Protein AF-A0A356EVF5-F1 (afdb_monomer)

Sequence (144 aa):
VEFDTFGMFALPINPVGGGEENVHYFDNVAFTIAAPPQMVPGDANGDGAVDSEDVRILAANWQRTGVGWLGGDFNNDRRVDARDASILAANWGRVSGGEESYQAIPEPTALIGMLGVMLALSAATRGLRLRAGNPRGILDRCNG

Structure (mmCIF, N/CA/C/O backbone):
data_AF-A0A356EVF5-F1
#
_entry.id   AF-A0A356EVF5-F1
#
loop_
_atom_site.group_PDB
_atom_site.id
_atom_site.type_symbol
_atom_site.label_atom_id
_atom_site.label_alt_id
_atom_site.label_comp_id
_atom_site.label_asym_id
_atom_site.label_entity_id
_atom_site.label_seq_id
_atom_site.pdbx_PDB_ins_code
_atom_site.Cartn_x
_atom_site.Cartn_y
_atom_site.Cartn_z
_atom_site.occupancy
_atom_site.B_iso_or_equiv
_atom_site.auth_seq_id
_atom_site.auth_comp_id
_atom_site.auth_asym_id
_atom_site.auth_atom_id
_atom_site.pdbx_PDB_model_num
ATOM 1 N N . VAL A 1 1 ? -6.158 23.251 -14.588 1.00 39.66 1 VAL A N 1
ATOM 2 C CA . VAL A 1 1 ? -6.758 24.051 -13.500 1.00 39.66 1 VAL A CA 1
ATOM 3 C C . VAL A 1 1 ? -6.316 25.483 -13.701 1.00 39.66 1 VAL A C 1
ATOM 5 O O . VAL A 1 1 ? -5.126 25.720 -13.855 1.00 39.66 1 VAL A O 1
ATOM 8 N N . GLU A 1 2 ? -7.296 26.356 -13.883 1.00 39.00 2 GLU A N 1
ATOM 9 C CA . GLU A 1 2 ? -7.187 27.768 -14.255 1.00 39.00 2 GLU A CA 1
ATOM 10 C C . GLU A 1 2 ? -6.850 28.594 -13.006 1.00 39.00 2 GLU A C 1
ATOM 12 O O . GLU A 1 2 ? -7.400 28.345 -11.933 1.00 39.00 2 GLU A O 1
ATOM 17 N N . PHE A 1 3 ? -5.864 29.485 -13.114 1.00 49.25 3 PHE A N 1
ATOM 18 C CA . PHE A 1 3 ? -5.315 30.232 -11.981 1.00 49.25 3 PHE A CA 1
ATOM 19 C C . PHE A 1 3 ? -6.068 31.550 -11.806 1.00 49.25 3 PHE A C 1
ATOM 21 O O . PHE A 1 3 ? -5.551 32.611 -12.147 1.00 49.25 3 PHE A O 1
ATOM 28 N N . ASP A 1 4 ? -7.279 31.486 -11.264 1.00 42.97 4 ASP A N 1
ATOM 29 C CA . ASP A 1 4 ? -8.012 32.688 -10.887 1.00 42.97 4 ASP A CA 1
ATOM 30 C C . ASP A 1 4 ? -7.816 32.985 -9.401 1.00 42.97 4 ASP A C 1
ATOM 32 O O . ASP A 1 4 ? -8.097 32.154 -8.539 1.00 42.97 4 ASP A O 1
ATOM 36 N N . THR A 1 5 ? -7.443 34.233 -9.113 1.00 45.12 5 THR A N 1
ATOM 37 C CA . THR A 1 5 ? -7.417 34.873 -7.784 1.00 45.12 5 THR A CA 1
ATOM 38 C C . THR A 1 5 ? -6.074 34.792 -7.049 1.00 45.12 5 THR A C 1
ATOM 40 O O . THR A 1 5 ? -5.878 33.998 -6.131 1.00 45.12 5 THR A O 1
ATOM 43 N N . PHE A 1 6 ? -5.170 35.727 -7.368 1.00 50.50 6 PHE A N 1
ATOM 44 C CA . PHE A 1 6 ? -4.156 36.205 -6.420 1.00 50.50 6 PHE A CA 1
ATOM 45 C C . PHE A 1 6 ? -4.870 36.892 -5.243 1.00 50.50 6 PHE A C 1
ATOM 47 O O . PHE A 1 6 ? -5.049 38.108 -5.213 1.00 50.50 6 PHE A O 1
ATOM 54 N N . GLY A 1 7 ? -5.369 36.091 -4.303 1.00 46.47 7 GLY A N 1
ATOM 55 C CA . GLY A 1 7 ? -5.990 36.570 -3.078 1.00 46.47 7 GLY A CA 1
ATOM 56 C C . GLY A 1 7 ? -4.921 37.057 -2.107 1.00 46.47 7 GLY A C 1
ATOM 57 O O . GLY A 1 7 ? -4.184 36.258 -1.538 1.00 46.47 7 GLY A O 1
ATOM 58 N N . MET A 1 8 ? -4.853 38.370 -1.903 1.00 53.97 8 MET A N 1
ATOM 59 C CA . MET A 1 8 ? -4.128 38.985 -0.794 1.00 53.97 8 MET A CA 1
ATOM 60 C C . MET A 1 8 ? -4.776 38.547 0.527 1.00 53.97 8 MET A C 1
ATOM 62 O O . MET A 1 8 ? -5.865 39.000 0.873 1.00 53.97 8 MET A O 1
ATOM 66 N N . PHE A 1 9 ? -4.142 37.619 1.243 1.00 53.75 9 PHE A N 1
ATOM 67 C CA . PHE A 1 9 ? -4.655 37.093 2.506 1.00 53.75 9 PHE A CA 1
ATOM 68 C C . PHE A 1 9 ? -4.193 37.987 3.665 1.00 53.75 9 PHE A C 1
ATOM 70 O O . PHE A 1 9 ? -3.052 37.900 4.111 1.00 53.75 9 PHE A O 1
ATOM 77 N N . ALA A 1 10 ? -5.070 38.874 4.141 1.00 48.94 10 ALA A N 1
ATOM 78 C CA . ALA A 1 10 ? -4.831 39.681 5.336 1.00 48.94 10 ALA A CA 1
ATOM 79 C C . ALA A 1 10 ? -5.432 38.977 6.563 1.00 48.94 10 ALA A C 1
ATOM 81 O O . ALA A 1 10 ? -6.649 38.820 6.656 1.00 48.94 10 ALA A O 1
ATOM 82 N N . LEU A 1 11 ? -4.592 38.553 7.512 1.00 53.16 11 LEU A N 1
ATOM 83 C CA . LEU A 1 11 ? -5.058 38.089 8.821 1.00 53.16 11 LEU A CA 1
ATOM 84 C C . LEU A 1 11 ? -5.118 39.271 9.798 1.00 53.16 11 LEU A C 1
ATOM 86 O O . LEU A 1 11 ? -4.108 39.962 9.953 1.00 53.16 11 LEU A O 1
ATOM 90 N N . PRO A 1 12 ? -6.241 39.495 10.505 1.00 49.53 12 PRO A N 1
ATOM 91 C CA . PRO A 1 12 ? -6.262 40.444 11.607 1.00 49.53 12 PRO A CA 1
ATOM 92 C C . PRO A 1 12 ? -5.423 39.887 12.765 1.00 49.53 12 PRO A C 1
ATOM 94 O O . PRO A 1 12 ? -5.827 38.942 13.444 1.00 49.53 12 PRO A O 1
ATOM 97 N N . ILE A 1 13 ? -4.244 40.466 13.001 1.00 54.41 13 ILE A N 1
ATOM 98 C CA . ILE A 1 13 ? -3.529 40.297 14.269 1.00 54.41 13 ILE A CA 1
ATOM 99 C C . ILE A 1 13 ? -4.076 41.329 15.256 1.00 54.41 13 ILE A C 1
ATOM 101 O O . ILE A 1 13 ? -4.045 42.530 15.000 1.00 54.41 13 ILE A O 1
ATOM 105 N N . ASN A 1 14 ? -4.621 40.872 16.383 1.00 47.75 14 ASN A N 1
ATOM 106 C CA . ASN A 1 14 ? -5.037 41.785 17.446 1.00 47.75 14 ASN A CA 1
ATOM 107 C C . ASN A 1 14 ? -3.784 42.480 18.004 1.00 47.75 14 ASN A C 1
ATOM 109 O O . ASN A 1 14 ? -2.874 41.782 18.464 1.00 47.75 14 ASN A O 1
ATOM 113 N N . PRO A 1 15 ? -3.703 43.819 17.981 1.00 54.88 15 PRO A N 1
ATOM 114 C CA . PRO A 1 15 ? -2.514 44.509 18.442 1.00 54.88 15 PRO A CA 1
ATOM 115 C C . PRO A 1 15 ? -2.418 44.390 19.965 1.00 54.88 15 PRO A C 1
ATOM 117 O O . PRO A 1 15 ? -3.360 44.717 20.693 1.00 54.88 15 PRO A O 1
ATOM 120 N N . VAL A 1 16 ? -1.258 43.958 20.467 1.00 55.72 16 VAL A N 1
ATOM 121 C CA . VAL A 1 16 ? -0.875 44.221 21.858 1.00 55.72 16 VAL A CA 1
ATOM 122 C C . VAL A 1 16 ? -0.649 45.727 21.962 1.00 55.72 16 VAL A C 1
ATOM 124 O O . VAL A 1 16 ? 0.446 46.213 21.721 1.00 55.72 16 VAL A O 1
ATOM 127 N N . GLY A 1 17 ? -1.727 46.448 22.271 1.00 52.41 17 GLY A N 1
ATOM 128 C CA . GLY A 1 17 ? -1.723 47.835 22.723 1.00 52.41 17 GLY A CA 1
ATOM 129 C C . GLY A 1 17 ? -1.234 48.875 21.712 1.00 52.41 17 GLY A C 1
ATOM 130 O O . GLY A 1 17 ? -0.041 49.119 21.596 1.00 52.41 17 GLY A O 1
ATOM 131 N N . GLY A 1 18 ? -2.180 49.611 21.122 1.00 51.78 18 GLY A N 1
ATOM 132 C CA . GLY A 1 18 ? -1.937 50.987 20.676 1.00 51.78 18 GLY A CA 1
ATOM 133 C C . GLY A 1 18 ? -2.235 51.276 19.206 1.00 51.78 18 GLY A C 1
ATOM 134 O O . GLY A 1 18 ? -1.391 51.084 18.346 1.00 51.78 18 GLY A O 1
ATOM 135 N N . GLY A 1 19 ? -3.418 51.843 18.962 1.00 55.91 19 GLY A N 1
ATOM 136 C CA . GLY A 1 19 ? -3.587 53.062 18.161 1.00 55.91 19 GLY A CA 1
ATOM 137 C C . GLY A 1 19 ? -3.510 53.019 16.637 1.00 55.91 19 GLY A C 1
ATOM 138 O O . GLY A 1 19 ? -4.196 53.832 16.033 1.00 55.91 19 GLY A O 1
ATOM 139 N N . GLU A 1 20 ? -2.755 52.125 16.004 1.00 56.69 20 GLU A N 1
ATOM 140 C CA . GLU A 1 20 ? -2.622 52.134 14.541 1.00 56.69 20 GLU A CA 1
ATOM 141 C C . GLU A 1 20 ? -2.715 50.714 13.973 1.00 56.69 20 GLU A C 1
ATOM 143 O O . GLU A 1 20 ? -2.096 49.767 14.459 1.00 56.69 20 GLU A O 1
ATOM 148 N N . GLU A 1 21 ? -3.572 50.555 12.969 1.00 58.50 21 GLU A N 1
ATOM 149 C CA . GLU A 1 21 ? -3.852 49.303 12.275 1.00 58.50 21 GLU A CA 1
ATOM 150 C C . GLU A 1 21 ? -2.627 48.830 11.479 1.00 58.50 21 GLU A C 1
ATOM 152 O O . GLU A 1 21 ? -2.434 49.142 10.307 1.00 58.50 21 GLU A O 1
ATOM 157 N N . ASN A 1 22 ? -1.758 48.078 12.155 1.00 53.81 22 ASN A N 1
ATOM 158 C CA . ASN A 1 22 ? -0.518 47.557 11.593 1.00 53.81 22 ASN A CA 1
ATOM 159 C C . ASN A 1 22 ? -0.804 46.331 10.701 1.00 53.81 22 ASN A C 1
ATOM 161 O O . ASN A 1 22 ? -0.695 45.180 11.127 1.00 53.81 22 ASN A O 1
ATOM 165 N N . VAL A 1 23 ? -1.229 46.580 9.459 1.00 61.75 23 VAL A N 1
ATOM 166 C CA . VAL A 1 23 ? -1.440 45.541 8.438 1.00 61.75 23 VAL A CA 1
ATOM 167 C C . VAL A 1 23 ? -0.093 45.166 7.818 1.00 61.75 23 VAL A C 1
ATOM 169 O O . VAL A 1 23 ? 0.531 45.968 7.124 1.00 61.75 23 VAL A O 1
ATOM 172 N N . HIS A 1 24 ? 0.363 43.933 8.045 1.00 62.97 24 HIS A N 1
ATOM 173 C CA . HIS A 1 24 ? 1.558 43.396 7.394 1.00 62.97 24 HIS A CA 1
ATOM 174 C C . HIS A 1 24 ? 1.186 42.753 6.055 1.00 62.97 24 HIS A C 1
ATOM 176 O O . HIS A 1 24 ? 0.500 41.732 6.014 1.00 62.97 24 HIS A O 1
ATOM 182 N N . TYR A 1 25 ? 1.660 43.346 4.960 1.00 63.44 25 TYR A N 1
ATOM 183 C CA . TYR A 1 25 ? 1.575 42.756 3.628 1.00 63.44 25 TYR A CA 1
ATOM 184 C C . TYR A 1 25 ? 2.719 41.755 3.458 1.00 63.44 25 TYR A C 1
ATOM 186 O O . TYR A 1 25 ? 3.890 42.132 3.494 1.00 63.44 25 TYR A O 1
ATOM 194 N N . PHE A 1 26 ? 2.386 40.477 3.296 1.00 62.34 26 PHE A N 1
ATOM 195 C CA . PHE A 1 26 ? 3.357 39.458 2.911 1.00 62.34 26 PHE A CA 1
ATOM 196 C C . PHE A 1 26 ? 3.432 39.419 1.388 1.00 62.34 26 PHE A C 1
ATOM 198 O O . PHE A 1 26 ? 2.458 39.056 0.731 1.00 62.34 26 PHE A O 1
ATOM 205 N N . ASP A 1 27 ? 4.578 39.804 0.835 1.00 71.12 27 ASP A N 1
ATOM 206 C CA . ASP A 1 27 ? 4.868 39.602 -0.581 1.00 71.12 27 ASP A CA 1
ATOM 207 C C . ASP A 1 27 ? 5.407 38.174 -0.782 1.00 71.12 27 ASP A C 1
ATOM 209 O O . ASP A 1 27 ? 6.263 37.712 -0.026 1.00 71.12 27 ASP A O 1
ATOM 213 N N . ASN A 1 28 ? 4.887 37.471 -1.788 1.00 62.72 28 ASN A N 1
ATOM 214 C CA . ASN A 1 28 ? 5.311 36.133 -2.227 1.00 62.72 28 ASN A CA 1
ATOM 215 C C . ASN A 1 28 ? 5.171 34.974 -1.216 1.00 62.72 28 ASN A C 1
ATOM 217 O O . ASN A 1 28 ? 6.129 34.253 -0.926 1.00 62.72 28 ASN A O 1
ATOM 221 N N . VAL A 1 29 ? 3.944 34.703 -0.758 1.00 69.19 29 VAL A N 1
ATOM 222 C CA . VAL A 1 29 ? 3.632 33.439 -0.068 1.00 69.19 29 VAL A CA 1
ATOM 223 C C . VAL A 1 29 ? 3.563 32.297 -1.088 1.00 69.19 29 VAL A C 1
ATOM 225 O O . VAL A 1 29 ? 2.585 32.158 -1.821 1.00 69.19 29 VAL A O 1
ATOM 228 N N . ALA A 1 30 ? 4.597 31.459 -1.133 1.00 70.00 30 ALA A N 1
ATOM 229 C CA . ALA A 1 30 ? 4.565 30.210 -1.885 1.00 70.00 30 ALA A CA 1
ATOM 230 C C . ALA A 1 30 ? 3.923 29.107 -1.028 1.00 70.00 30 ALA A C 1
ATOM 232 O O . ALA A 1 30 ? 4.466 28.717 0.005 1.00 70.00 30 ALA A O 1
ATOM 233 N N . PHE A 1 31 ? 2.768 28.596 -1.457 1.00 64.88 31 PHE A N 1
ATOM 234 C CA . PHE A 1 31 ? 2.144 27.423 -0.850 1.00 64.88 31 PHE A CA 1
ATOM 235 C C . PHE A 1 31 ? 2.508 26.178 -1.657 1.00 64.88 31 PHE A C 1
ATOM 237 O O . PHE A 1 31 ? 1.967 25.935 -2.735 1.00 64.88 31 PHE A O 1
ATOM 244 N N . THR A 1 32 ? 3.440 25.384 -1.135 1.00 72.69 32 THR A N 1
ATOM 245 C CA . THR A 1 32 ? 3.749 24.071 -1.702 1.00 72.69 32 THR A CA 1
ATOM 246 C C . THR A 1 32 ? 2.759 23.060 -1.142 1.00 72.69 32 THR A C 1
ATOM 248 O O . THR A 1 32 ? 2.926 22.561 -0.031 1.00 72.69 32 THR A O 1
ATOM 251 N N . ILE A 1 33 ? 1.728 22.734 -1.918 1.00 63.50 33 ILE A N 1
ATOM 252 C CA . ILE A 1 33 ? 0.983 21.490 -1.712 1.00 63.50 33 ILE A CA 1
ATOM 253 C C . ILE A 1 33 ? 1.926 20.346 -2.063 1.00 63.50 33 ILE A C 1
ATOM 255 O O . ILE A 1 33 ? 2.242 20.137 -3.234 1.00 63.50 33 ILE A O 1
ATOM 259 N N . ALA A 1 34 ? 2.409 19.628 -1.047 1.00 63.94 34 ALA A N 1
ATOM 260 C CA . ALA A 1 34 ? 3.037 18.336 -1.270 1.00 63.94 34 ALA A CA 1
ATOM 261 C C . ALA A 1 34 ? 2.031 17.473 -2.042 1.00 63.94 34 ALA A C 1
ATOM 263 O O . ALA A 1 34 ? 0.868 17.375 -1.639 1.00 63.94 34 ALA A O 1
ATOM 264 N N . ALA A 1 35 ? 2.453 16.912 -3.179 1.00 60.62 35 ALA A N 1
ATOM 265 C CA . ALA A 1 35 ? 1.628 15.960 -3.908 1.00 60.62 35 ALA A CA 1
ATOM 266 C C . ALA A 1 35 ? 1.149 14.890 -2.913 1.00 60.62 35 ALA A C 1
ATOM 268 O O . ALA A 1 35 ? 1.955 14.461 -2.079 1.00 60.62 35 ALA A O 1
ATOM 269 N N . PRO A 1 36 ? -0.139 14.494 -2.945 1.00 56.56 36 PRO A N 1
ATOM 270 C CA . PRO A 1 36 ? -0.606 13.436 -2.065 1.00 56.56 36 PRO A CA 1
ATOM 271 C C . PRO A 1 36 ? 0.318 12.226 -2.249 1.00 56.56 36 PRO A C 1
ATOM 273 O O . PRO A 1 36 ? 0.701 11.951 -3.400 1.00 56.56 36 PRO A O 1
ATOM 276 N N . PRO A 1 37 ? 0.712 11.545 -1.152 1.00 58.84 37 PRO A N 1
ATOM 277 C CA . PRO A 1 37 ? 1.544 10.356 -1.252 1.00 58.84 37 PRO A CA 1
ATOM 278 C C . PRO A 1 37 ? 0.905 9.448 -2.296 1.00 58.84 37 PRO A C 1
ATOM 280 O O . PRO A 1 37 ? -0.311 9.233 -2.282 1.00 58.84 37 PRO A O 1
ATOM 283 N N . GLN A 1 38 ? 1.700 9.035 -3.281 1.00 63.75 38 GLN A N 1
ATOM 284 C CA . GLN A 1 38 ? 1.233 8.148 -4.334 1.00 63.75 38 GLN A CA 1
ATOM 285 C C . GLN A 1 38 ? 0.856 6.837 -3.646 1.00 63.75 38 GLN A C 1
ATOM 287 O O . GLN A 1 38 ? 1.730 6.038 -3.341 1.00 63.75 38 GLN A O 1
ATOM 292 N N . MET A 1 39 ? -0.427 6.655 -3.328 1.00 70.62 39 MET A N 1
ATOM 293 C CA . MET A 1 39 ? -0.891 5.448 -2.654 1.00 70.62 39 MET A CA 1
ATOM 294 C C . MET A 1 39 ? -0.694 4.274 -3.605 1.00 70.62 39 MET A C 1
ATOM 296 O O . MET A 1 39 ? -1.463 4.089 -4.552 1.00 70.62 39 MET A O 1
ATOM 300 N N . VAL A 1 40 ? 0.359 3.499 -3.365 1.00 83.25 40 VAL A N 1
ATOM 301 C CA . VAL A 1 40 ? 0.571 2.229 -4.042 1.00 83.25 40 VAL A CA 1
ATOM 302 C C . VAL A 1 40 ? -0.331 1.206 -3.348 1.00 83.25 40 VAL A C 1
ATOM 304 O O . VAL A 1 40 ? -0.270 1.061 -2.128 1.00 83.25 40 VAL A O 1
ATOM 307 N N . PRO A 1 41 ? -1.220 0.506 -4.070 1.00 85.31 41 PRO A N 1
ATOM 308 C CA . PRO A 1 41 ? -1.983 -0.583 -3.472 1.00 85.31 41 PRO A CA 1
ATOM 309 C C . PRO A 1 41 ? -1.016 -1.616 -2.888 1.00 85.31 41 PRO A C 1
ATOM 311 O O . PRO A 1 41 ? -0.153 -2.098 -3.611 1.00 85.31 41 PRO A O 1
ATOM 314 N N . GLY A 1 42 ? -1.144 -1.942 -1.602 1.00 87.38 42 GLY A N 1
ATOM 315 C CA . GLY A 1 42 ? -0.206 -2.831 -0.909 1.00 87.38 42 GLY A CA 1
ATOM 316 C C . GLY A 1 42 ? 0.829 -2.133 -0.025 1.00 87.38 42 GLY A C 1
ATOM 317 O O . GLY A 1 42 ? 1.411 -2.814 0.809 1.00 87.38 42 GLY A O 1
ATOM 318 N N . ASP A 1 43 ? 1.012 -0.819 -0.163 1.00 90.19 43 ASP A N 1
ATOM 319 C CA . ASP A 1 43 ? 1.877 -0.006 0.701 1.00 90.19 43 ASP A CA 1
ATOM 320 C C . ASP A 1 43 ? 1.082 0.415 1.950 1.00 90.19 43 ASP A C 1
ATOM 322 O O . ASP A 1 43 ? 0.163 1.246 1.891 1.00 90.19 43 ASP A O 1
ATOM 326 N N . ALA A 1 44 ? 1.373 -0.244 3.069 1.00 89.88 44 ALA A N 1
ATOM 327 C CA . ALA A 1 44 ? 0.721 -0.030 4.354 1.00 89.88 44 ALA A CA 1
ATOM 328 C C . ALA A 1 44 ? 1.469 0.987 5.225 1.00 89.88 44 ALA A C 1
ATOM 330 O O . ALA A 1 44 ? 0.845 1.584 6.106 1.00 89.88 44 ALA A O 1
ATOM 331 N N . ASN A 1 45 ? 2.775 1.185 5.017 1.00 88.69 45 ASN A N 1
ATOM 332 C CA . ASN A 1 45 ? 3.577 2.128 5.801 1.00 88.69 45 ASN A CA 1
ATOM 333 C C . ASN A 1 45 ? 3.645 3.541 5.170 1.00 88.69 45 ASN A C 1
ATOM 335 O O . ASN A 1 45 ? 3.994 4.503 5.861 1.00 88.69 45 ASN A O 1
ATOM 339 N N . GLY A 1 46 ? 3.224 3.679 3.911 1.00 86.25 46 GLY A N 1
ATOM 340 C CA . GLY A 1 46 ? 3.188 4.913 3.133 1.00 86.25 46 GLY A CA 1
ATOM 341 C C . GLY A 1 46 ? 4.556 5.381 2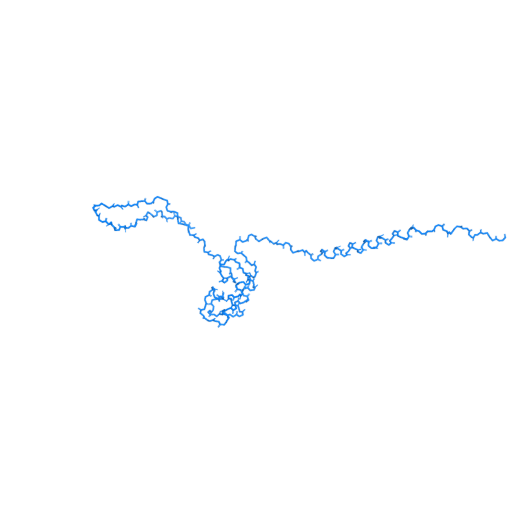.635 1.00 86.25 46 GLY A C 1
ATOM 342 O O . GLY A 1 46 ? 4.705 6.577 2.361 1.00 86.25 46 GLY A O 1
ATOM 343 N N . ASP A 1 47 ? 5.559 4.503 2.577 1.00 85.06 47 ASP A N 1
ATOM 344 C CA . ASP A 1 47 ? 6.918 4.833 2.130 1.00 85.06 47 ASP A CA 1
ATOM 345 C C . ASP A 1 47 ? 7.078 4.809 0.602 1.00 85.06 47 ASP A C 1
ATOM 347 O O . ASP A 1 47 ? 8.118 5.216 0.069 1.00 85.06 47 ASP A O 1
ATOM 351 N N . GLY A 1 48 ? 6.016 4.420 -0.104 1.00 86.25 48 GLY A N 1
ATOM 352 C CA . GLY A 1 48 ? 5.964 4.355 -1.547 1.00 86.25 48 GLY A CA 1
ATOM 353 C C . GLY A 1 48 ? 6.506 3.053 -2.121 1.00 86.25 48 GLY A C 1
ATOM 354 O O . GLY A 1 48 ? 6.528 2.940 -3.343 1.00 86.25 48 GLY A O 1
ATOM 355 N N . ALA A 1 49 ? 6.937 2.086 -1.315 1.00 87.31 49 ALA A N 1
ATOM 356 C CA . ALA A 1 49 ? 7.339 0.755 -1.745 1.00 87.31 49 ALA A CA 1
ATOM 357 C C . ALA A 1 49 ? 6.360 -0.306 -1.223 1.00 87.31 49 ALA A C 1
ATOM 359 O O . ALA A 1 49 ? 5.659 -0.100 -0.244 1.00 87.31 49 ALA A O 1
ATOM 360 N N . VAL A 1 50 ? 6.283 -1.446 -1.915 1.00 91.56 50 VAL A N 1
ATOM 361 C CA . VAL A 1 50 ? 5.556 -2.624 -1.418 1.00 91.56 50 VAL A CA 1
ATOM 362 C C . VAL A 1 50 ? 6.561 -3.717 -1.103 1.00 91.56 50 VAL A C 1
ATOM 364 O O . VAL A 1 50 ? 7.063 -4.387 -2.018 1.00 91.56 50 VAL A O 1
ATOM 367 N N . ASP A 1 51 ? 6.858 -3.893 0.181 1.00 91.62 51 ASP A N 1
ATOM 368 C CA . ASP A 1 51 ? 7.880 -4.814 0.659 1.00 91.62 51 ASP A CA 1
ATOM 369 C C . ASP A 1 51 ? 7.467 -5.629 1.904 1.00 91.62 51 ASP A C 1
ATOM 371 O O . ASP A 1 51 ? 6.294 -5.826 2.237 1.00 91.62 51 ASP A O 1
ATOM 375 N N . SER A 1 52 ? 8.459 -6.243 2.553 1.00 93.19 52 SER A N 1
ATOM 376 C CA . SER A 1 52 ? 8.240 -7.090 3.723 1.00 93.19 52 SER A CA 1
ATOM 377 C C . SER A 1 52 ? 7.689 -6.351 4.945 1.00 93.19 52 SER A C 1
ATOM 379 O O . SER A 1 52 ? 7.071 -6.996 5.794 1.00 93.19 52 SER A O 1
ATOM 381 N N . GLU A 1 53 ? 7.910 -5.045 5.066 1.00 92.12 53 GLU A N 1
ATOM 382 C CA . GLU A 1 53 ? 7.394 -4.245 6.173 1.00 92.12 53 GLU A CA 1
ATOM 383 C C . GLU A 1 53 ? 5.876 -4.073 6.056 1.00 92.12 53 GLU A C 1
ATOM 385 O O . GLU A 1 53 ? 5.161 -4.245 7.047 1.00 92.12 53 GLU A O 1
ATOM 390 N N . ASP A 1 54 ? 5.351 -3.912 4.841 1.00 92.19 54 ASP A N 1
ATOM 391 C CA . ASP A 1 54 ? 3.904 -3.874 4.604 1.00 92.19 54 ASP A CA 1
ATOM 392 C C . ASP A 1 54 ? 3.232 -5.194 4.972 1.00 92.19 54 ASP A C 1
ATOM 394 O O . ASP A 1 54 ? 2.169 -5.227 5.602 1.00 92.19 54 ASP A O 1
ATOM 398 N N . VAL A 1 55 ? 3.894 -6.314 4.663 1.00 93.12 55 VAL A N 1
ATOM 399 C CA . VAL A 1 55 ? 3.423 -7.648 5.063 1.00 93.12 55 VAL A CA 1
ATOM 400 C C . VAL A 1 55 ? 3.392 -7.782 6.579 1.00 93.12 55 VAL A C 1
ATOM 402 O O . VAL A 1 55 ? 2.470 -8.399 7.115 1.00 93.12 55 VAL A O 1
ATOM 405 N N . ARG A 1 56 ? 4.365 -7.210 7.299 1.00 94.69 56 ARG A N 1
ATOM 406 C CA . ARG A 1 56 ? 4.365 -7.227 8.769 1.00 94.69 56 ARG A CA 1
ATOM 407 C C . ARG A 1 56 ? 3.191 -6.439 9.333 1.00 94.69 56 ARG A C 1
ATOM 409 O O . ARG A 1 56 ? 2.570 -6.913 10.285 1.00 94.69 56 ARG A O 1
ATOM 416 N N . ILE A 1 57 ? 2.856 -5.291 8.747 1.00 92.62 57 ILE A N 1
ATOM 417 C CA . ILE A 1 57 ? 1.703 -4.480 9.162 1.00 92.62 57 ILE A CA 1
ATOM 418 C C . ILE A 1 57 ? 0.391 -5.225 8.897 1.00 92.62 57 ILE A C 1
ATOM 420 O O . ILE A 1 57 ? -0.461 -5.306 9.788 1.00 92.62 57 ILE A O 1
ATOM 424 N N . LEU A 1 58 ? 0.251 -5.831 7.717 1.00 92.06 58 LEU A N 1
ATOM 425 C CA . LEU A 1 58 ? -0.917 -6.633 7.359 1.00 92.06 58 LEU A CA 1
ATOM 426 C C . LEU A 1 58 ? -1.062 -7.854 8.281 1.00 92.06 58 LEU A C 1
ATOM 428 O O . LEU A 1 58 ? -2.144 -8.121 8.802 1.00 92.06 58 LEU A O 1
ATOM 432 N N . ALA A 1 59 ? 0.035 -8.562 8.560 1.00 92.88 59 ALA A N 1
ATOM 433 C CA . ALA A 1 59 ? 0.041 -9.711 9.463 1.00 92.88 59 ALA A CA 1
ATOM 434 C C . ALA A 1 59 ? -0.277 -9.317 10.916 1.00 92.88 59 ALA A C 1
ATOM 436 O O . ALA A 1 59 ? -1.005 -10.034 11.603 1.00 92.88 59 ALA A O 1
ATOM 437 N N . ALA A 1 60 ? 0.216 -8.168 11.385 1.00 94.06 60 ALA A N 1
ATOM 438 C CA . ALA A 1 60 ? -0.087 -7.649 12.719 1.00 94.06 60 ALA A CA 1
ATOM 439 C C . ALA A 1 60 ? -1.569 -7.272 12.884 1.00 94.06 60 ALA A C 1
ATOM 441 O O . ALA A 1 60 ? -2.096 -7.288 14.000 1.00 94.06 60 ALA A O 1
ATOM 442 N N . ASN A 1 61 ? -2.248 -6.948 11.781 1.00 92.88 61 ASN A N 1
ATOM 443 C CA . ASN A 1 61 ? -3.658 -6.577 11.764 1.00 92.88 61 ASN A CA 1
ATOM 444 C C . ASN A 1 61 ? -4.581 -7.654 11.186 1.00 92.88 61 ASN A C 1
ATOM 446 O O . ASN A 1 61 ? -5.760 -7.386 10.963 1.00 92.88 61 ASN A O 1
ATOM 450 N N . TRP A 1 62 ? -4.088 -8.880 11.015 1.00 94.56 62 TRP A N 1
ATOM 451 C CA . TRP A 1 62 ? -4.850 -9.981 10.436 1.00 94.56 62 TRP A CA 1
ATOM 452 C C . TRP A 1 62 ? -6.201 -10.192 11.134 1.00 94.56 62 TRP A C 1
ATOM 454 O O . TRP A 1 62 ? -6.279 -10.266 12.363 1.00 94.56 62 TRP A O 1
ATOM 464 N N . GLN A 1 63 ? -7.277 -10.285 10.345 1.00 92.38 63 GLN A N 1
ATOM 465 C CA . GLN A 1 63 ? -8.669 -10.418 10.798 1.00 92.38 63 GLN A CA 1
ATOM 466 C C . GLN A 1 63 ? -9.185 -9.284 11.697 1.00 92.38 63 GLN A C 1
ATOM 468 O O . GLN A 1 63 ? -10.288 -9.393 12.244 1.00 92.38 63 GLN A O 1
ATOM 473 N N . ARG A 1 64 ? -8.440 -8.184 11.857 1.00 89.94 64 ARG A N 1
ATOM 474 C CA . ARG A 1 64 ? -8.945 -7.004 12.561 1.00 89.94 64 ARG A CA 1
ATOM 475 C C . ARG A 1 64 ? -9.933 -6.270 11.672 1.00 89.94 64 ARG A C 1
ATOM 477 O O . ARG A 1 64 ? -9.848 -6.299 10.448 1.00 89.94 64 ARG A O 1
ATOM 484 N N . THR A 1 65 ? -10.892 -5.624 12.322 1.00 89.38 65 THR A N 1
ATOM 485 C CA . THR A 1 65 ? -11.945 -4.861 11.657 1.00 89.38 65 THR A CA 1
ATOM 486 C C . THR A 1 65 ? -11.852 -3.385 12.006 1.00 89.38 65 THR A C 1
ATOM 488 O O . THR A 1 65 ? -11.507 -3.052 13.140 1.00 89.38 65 THR A O 1
ATOM 491 N N . GLY A 1 66 ? -12.227 -2.505 11.079 1.00 84.44 66 GLY A N 1
ATOM 492 C CA . GLY A 1 66 ? -12.215 -1.052 11.298 1.00 84.44 66 GLY A CA 1
ATOM 493 C C . GLY A 1 66 ? -10.815 -0.431 11.306 1.00 84.44 66 GLY A C 1
ATOM 494 O O . GLY A 1 66 ? -10.646 0.703 11.746 1.00 84.44 66 GLY A O 1
ATOM 495 N N . VAL A 1 67 ? -9.820 -1.177 10.832 1.00 83.38 67 VAL A N 1
ATOM 496 C CA . VAL A 1 67 ? -8.513 -0.654 10.438 1.00 83.38 67 VAL A CA 1
ATOM 497 C C . VAL A 1 67 ? -8.636 -0.112 9.015 1.00 83.38 67 VAL A C 1
ATOM 499 O O . VAL A 1 67 ? -9.312 -0.717 8.196 1.00 83.38 67 VAL A O 1
ATOM 502 N N . GLY A 1 68 ? -8.070 1.067 8.755 1.00 85.50 68 GLY A N 1
ATOM 503 C CA . GLY A 1 68 ? -8.050 1.655 7.412 1.00 85.50 68 GLY A CA 1
ATOM 504 C C . GLY A 1 68 ? -6.860 1.161 6.590 1.00 85.50 68 GLY A C 1
ATOM 505 O O . GLY A 1 68 ? -6.168 0.226 6.988 1.00 85.50 68 GLY A O 1
ATOM 506 N N . TRP A 1 69 ? -6.562 1.867 5.501 1.00 86.44 69 TRP A N 1
ATOM 507 C CA . TRP A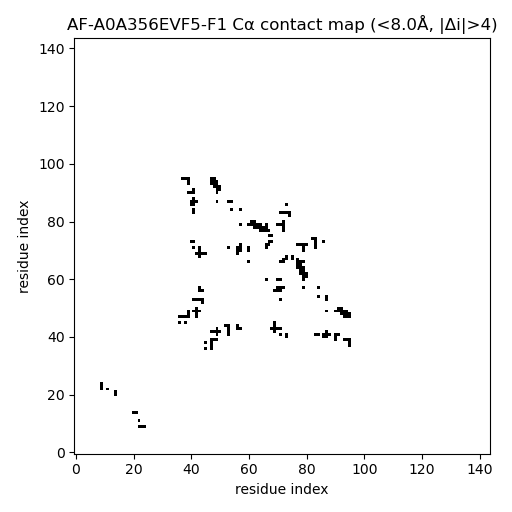 1 69 ? -5.467 1.551 4.576 1.00 86.44 69 TRP A CA 1
ATOM 508 C C . TRP A 1 69 ? -4.122 1.255 5.258 1.00 86.44 69 TRP A C 1
ATOM 510 O O . TRP A 1 69 ? -3.532 0.205 5.032 1.00 86.44 69 TRP A O 1
ATOM 520 N N . LEU A 1 70 ? -3.683 2.126 6.177 1.00 87.81 70 LEU A N 1
ATOM 521 C CA . LEU A 1 70 ? -2.423 1.962 6.929 1.00 87.81 70 LEU A CA 1
ATOM 522 C C . LEU A 1 70 ? -2.417 0.757 7.886 1.00 87.81 70 LEU A C 1
ATOM 524 O O . LEU A 1 70 ? -1.395 0.404 8.460 1.00 87.81 70 LEU A O 1
ATOM 528 N N . GLY A 1 71 ? -3.578 0.150 8.122 1.00 86.50 71 GLY A N 1
ATOM 529 C CA . GLY A 1 71 ? -3.708 -1.085 8.885 1.00 86.50 71 GLY A CA 1
ATOM 530 C C . GLY A 1 71 ? -3.766 -2.337 8.012 1.00 86.50 71 GLY A C 1
ATOM 531 O O . GLY A 1 71 ? -3.965 -3.413 8.566 1.00 86.50 71 GLY A O 1
ATOM 532 N N . GLY A 1 72 ? -3.597 -2.218 6.691 1.00 89.00 72 GLY A N 1
ATOM 533 C CA . GLY A 1 72 ? -3.627 -3.339 5.750 1.00 89.00 72 GLY A CA 1
ATOM 534 C C . GLY A 1 72 ? -4.998 -3.634 5.135 1.00 89.00 72 GLY A C 1
ATOM 535 O O . GLY A 1 72 ? -5.153 -4.699 4.551 1.00 89.00 72 GLY A O 1
ATOM 536 N N . ASP A 1 73 ? -5.983 -2.738 5.268 1.00 90.69 73 ASP A N 1
ATOM 537 C CA . ASP A 1 73 ? -7.259 -2.810 4.537 1.00 90.69 73 ASP A CA 1
ATOM 538 C C . ASP A 1 73 ? -7.133 -2.029 3.218 1.00 90.69 73 ASP A C 1
ATOM 540 O O . ASP A 1 73 ? -7.355 -0.815 3.158 1.00 90.69 73 ASP A O 1
ATOM 544 N N . PHE A 1 74 ? -6.717 -2.724 2.158 1.00 89.81 74 PHE A N 1
ATOM 545 C CA . PHE A 1 74 ? -6.475 -2.111 0.849 1.00 89.81 74 PHE A CA 1
ATOM 546 C C . PHE A 1 74 ? -7.733 -2.074 -0.023 1.00 89.81 74 PHE A C 1
ATOM 548 O O . PHE A 1 74 ? -7.786 -1.331 -1.006 1.00 89.81 74 PHE A O 1
ATOM 555 N N . ASN A 1 75 ? -8.745 -2.881 0.305 1.00 89.38 75 ASN A N 1
ATOM 556 C CA . ASN A 1 75 ? -10.006 -2.957 -0.433 1.00 89.38 75 ASN A CA 1
ATOM 557 C C . ASN A 1 75 ? -11.133 -2.094 0.198 1.00 89.38 75 ASN A C 1
ATOM 559 O O . ASN A 1 75 ? -1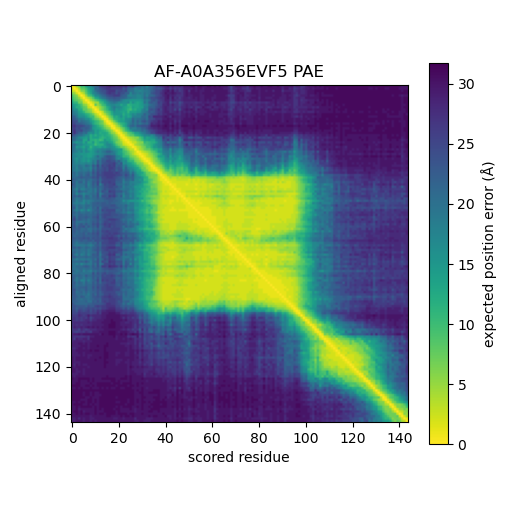2.186 -1.910 -0.421 1.00 89.38 75 ASN A O 1
ATOM 563 N N . ASN A 1 76 ? -10.878 -1.520 1.380 1.00 88.81 76 ASN A N 1
ATOM 564 C CA . ASN A 1 76 ? -11.756 -0.682 2.197 1.00 88.81 76 ASN A CA 1
ATOM 565 C C . ASN A 1 76 ? -13.063 -1.374 2.636 1.00 88.81 76 ASN A C 1
ATOM 567 O O . ASN A 1 76 ? -14.108 -0.726 2.786 1.00 88.81 76 ASN A O 1
ATOM 571 N N . ASP A 1 77 ? -13.030 -2.695 2.830 1.00 90.00 77 ASP A N 1
ATOM 572 C CA . ASP A 1 77 ? -14.156 -3.500 3.323 1.00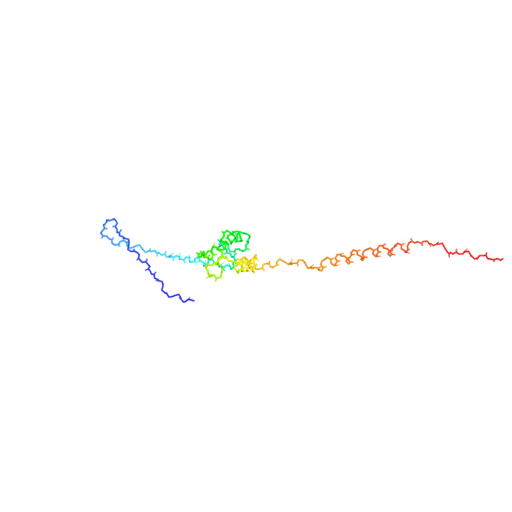 90.00 77 ASP A CA 1
ATOM 573 C C . ASP A 1 77 ? -14.233 -3.556 4.861 1.00 90.00 77 ASP A C 1
ATOM 575 O O . ASP A 1 77 ? -15.155 -4.155 5.435 1.00 90.00 77 ASP A O 1
ATOM 579 N N . ARG A 1 78 ? -13.329 -2.828 5.530 1.00 90.38 78 ARG A N 1
ATOM 580 C CA . ARG A 1 78 ? -13.155 -2.741 6.980 1.00 90.38 78 ARG A CA 1
ATOM 581 C C . ARG A 1 78 ? -12.679 -4.037 7.611 1.00 90.38 78 ARG A C 1
ATOM 583 O O . ARG A 1 78 ? -12.879 -4.191 8.821 1.00 90.38 78 ARG A O 1
ATOM 590 N N . ARG A 1 79 ? -12.094 -4.962 6.859 1.00 91.44 79 ARG A N 1
ATOM 591 C CA . ARG A 1 79 ? -11.460 -6.187 7.347 1.00 91.44 79 ARG A CA 1
ATOM 592 C C . ARG A 1 79 ? -10.096 -6.335 6.691 1.00 91.44 79 ARG A C 1
ATOM 594 O O . ARG A 1 79 ? -9.878 -5.890 5.584 1.00 91.44 79 ARG A O 1
ATOM 601 N N . VAL A 1 80 ? -9.182 -6.972 7.413 1.00 93.44 80 VAL A N 1
ATOM 602 C CA . VAL A 1 80 ? -7.895 -7.395 6.853 1.00 93.44 80 VAL A CA 1
ATOM 603 C C . VAL A 1 80 ? -7.953 -8.895 6.645 1.00 93.44 80 VAL A C 1
ATOM 605 O O . VAL A 1 80 ? -7.976 -9.658 7.622 1.00 93.44 80 VAL A O 1
ATOM 608 N N . ASP A 1 81 ? -8.015 -9.324 5.390 1.00 93.56 81 ASP A N 1
ATOM 609 C CA . ASP A 1 81 ? -8.093 -10.737 5.039 1.00 93.56 81 ASP A CA 1
ATOM 610 C C . ASP A 1 81 ? -7.233 -11.130 3.822 1.00 93.56 81 ASP A C 1
ATOM 612 O O . ASP A 1 81 ? -6.303 -10.438 3.400 1.00 93.56 81 ASP A O 1
ATOM 616 N N . ALA A 1 82 ? -7.484 -12.329 3.290 1.00 93.44 82 ALA A N 1
ATOM 617 C CA . ALA A 1 82 ? -6.736 -12.873 2.162 1.00 93.44 82 ALA A CA 1
ATOM 618 C C . ALA A 1 82 ? -6.854 -12.015 0.891 1.00 93.44 82 ALA A C 1
ATOM 620 O O . ALA A 1 82 ? -5.984 -12.081 0.021 1.00 93.44 82 ALA A O 1
ATOM 621 N N . ARG A 1 83 ? -7.917 -11.221 0.769 1.00 92.88 83 ARG A N 1
ATOM 622 C CA . ARG A 1 83 ? -8.144 -10.318 -0.350 1.00 92.88 83 ARG A CA 1
ATOM 623 C C . ARG A 1 83 ? -7.175 -9.143 -0.290 1.00 92.88 83 ARG A C 1
ATOM 625 O O . ARG A 1 83 ? -6.560 -8.840 -1.310 1.00 92.88 83 ARG A O 1
ATOM 632 N N . ASP A 1 84 ? -6.914 -8.593 0.889 1.00 92.62 84 ASP A N 1
ATOM 633 C CA . ASP A 1 84 ? -5.891 -7.557 1.073 1.00 92.62 84 ASP A CA 1
ATOM 634 C C . ASP A 1 84 ? -4.482 -8.107 0.855 1.00 92.62 84 ASP A C 1
ATOM 636 O O . ASP A 1 84 ? -3.677 -7.502 0.148 1.00 92.62 84 ASP A O 1
ATOM 640 N N . ALA A 1 85 ? -4.207 -9.321 1.344 1.00 92.06 85 ALA A N 1
ATOM 641 C CA . ALA A 1 85 ? -2.937 -9.996 1.072 1.00 92.06 85 ALA A CA 1
ATOM 642 C C . ALA A 1 85 ? -2.716 -10.231 -0.434 1.00 92.06 85 ALA A C 1
ATOM 644 O O . ALA A 1 85 ? -1.590 -10.129 -0.922 1.00 92.06 85 ALA A O 1
ATOM 645 N N . SER A 1 86 ? -3.785 -10.512 -1.190 1.00 94.31 86 SER A N 1
ATOM 646 C CA . SER A 1 86 ? -3.705 -10.661 -2.646 1.00 94.31 86 SER A CA 1
ATOM 647 C C . SER A 1 86 ? -3.412 -9.340 -3.362 1.00 94.31 86 SER A C 1
ATOM 649 O O . SER A 1 86 ? -2.681 -9.340 -4.350 1.00 94.31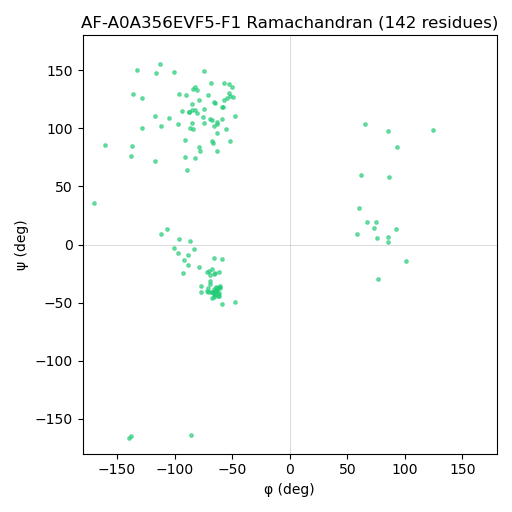 86 SER A O 1
ATOM 651 N N . ILE A 1 87 ? -3.915 -8.215 -2.838 1.00 91.44 87 ILE A N 1
ATOM 652 C CA . ILE A 1 87 ? -3.612 -6.875 -3.356 1.00 91.44 87 ILE A CA 1
ATOM 653 C C . ILE A 1 87 ? -2.144 -6.536 -3.099 1.00 91.44 87 ILE A C 1
ATOM 655 O O . ILE A 1 87 ? -1.460 -6.103 -4.024 1.00 91.44 87 ILE A O 1
ATOM 659 N N . LEU A 1 88 ? -1.642 -6.793 -1.891 1.00 91.75 88 LEU A N 1
ATOM 660 C CA . LEU A 1 88 ? -0.231 -6.595 -1.562 1.00 91.75 88 LEU A CA 1
ATOM 661 C C . LEU A 1 88 ? 0.666 -7.438 -2.473 1.00 91.75 88 LEU A C 1
ATOM 663 O O . LEU A 1 88 ? 1.562 -6.913 -3.129 1.00 91.75 88 LEU A O 1
ATOM 667 N N . ALA A 1 89 ? 0.383 -8.737 -2.590 1.00 91.19 89 ALA A N 1
ATOM 668 C CA . ALA A 1 89 ? 1.175 -9.643 -3.418 1.00 91.19 89 ALA A CA 1
ATOM 669 C C . ALA A 1 89 ? 1.173 -9.249 -4.906 1.00 91.19 89 ALA A C 1
ATOM 671 O O . ALA A 1 89 ? 2.194 -9.377 -5.578 1.00 91.19 89 ALA A O 1
ATOM 672 N N . ALA A 1 90 ? 0.049 -8.743 -5.425 1.00 91.69 90 ALA A N 1
ATOM 673 C CA . ALA A 1 90 ? -0.053 -8.284 -6.810 1.00 91.69 90 ALA A CA 1
ATOM 674 C C . ALA A 1 90 ? 0.795 -7.034 -7.105 1.00 91.69 90 ALA A C 1
ATOM 676 O O . ALA A 1 90 ? 1.113 -6.767 -8.264 1.00 91.69 90 ALA A O 1
ATOM 677 N N . ASN A 1 91 ? 1.153 -6.274 -6.072 1.00 89.44 91 ASN A N 1
ATOM 678 C CA . ASN A 1 91 ? 1.912 -5.033 -6.186 1.00 89.44 91 ASN A CA 1
ATOM 679 C C . ASN A 1 91 ? 3.326 -5.145 -5.609 1.00 89.44 91 ASN A C 1
ATOM 681 O O . ASN A 1 91 ? 4.022 -4.138 -5.528 1.00 89.44 91 ASN A O 1
ATOM 685 N N . TRP A 1 92 ? 3.767 -6.354 -5.257 1.00 91.19 92 TRP A N 1
ATOM 686 C CA . TRP A 1 92 ? 5.083 -6.602 -4.679 1.00 91.19 92 TRP A CA 1
ATOM 687 C C . TRP A 1 92 ? 6.216 -5.984 -5.507 1.00 91.19 92 TRP A C 1
ATOM 689 O O . TRP A 1 92 ? 6.322 -6.229 -6.711 1.00 91.19 92 TRP A O 1
ATOM 699 N N . GLY A 1 93 ? 7.084 -5.209 -4.852 1.00 86.12 93 GLY A N 1
ATOM 700 C CA . GLY A 1 93 ? 8.222 -4.550 -5.491 1.00 86.12 93 GLY A CA 1
ATOM 701 C C . GLY A 1 93 ? 7.871 -3.317 -6.329 1.00 86.12 93 GLY A C 1
ATOM 702 O O . GLY A 1 93 ? 8.765 -2.765 -6.971 1.00 86.12 93 GLY A O 1
ATOM 703 N N . ARG A 1 94 ? 6.611 -2.857 -6.336 1.00 84.31 94 ARG A N 1
ATOM 704 C CA . ARG A 1 94 ? 6.273 -1.542 -6.898 1.00 84.31 94 ARG A CA 1
ATOM 705 C C . ARG A 1 94 ? 6.852 -0.438 -6.024 1.00 84.31 94 ARG A C 1
ATOM 707 O O . ARG A 1 94 ? 6.758 -0.517 -4.805 1.00 84.31 94 ARG A O 1
ATOM 714 N N . VAL A 1 95 ? 7.384 0.601 -6.668 1.00 81.25 95 VAL A N 1
ATOM 715 C CA . VAL A 1 95 ? 7.877 1.817 -6.011 1.00 81.25 95 VAL A CA 1
ATOM 716 C C . VAL A 1 95 ? 7.245 3.042 -6.671 1.00 81.25 95 VAL A C 1
ATOM 718 O O . VAL A 1 95 ? 7.314 3.205 -7.892 1.00 81.25 95 VAL A O 1
ATOM 721 N N . SER A 1 96 ? 6.619 3.920 -5.892 1.00 75.44 96 SER A N 1
ATOM 722 C CA . SER A 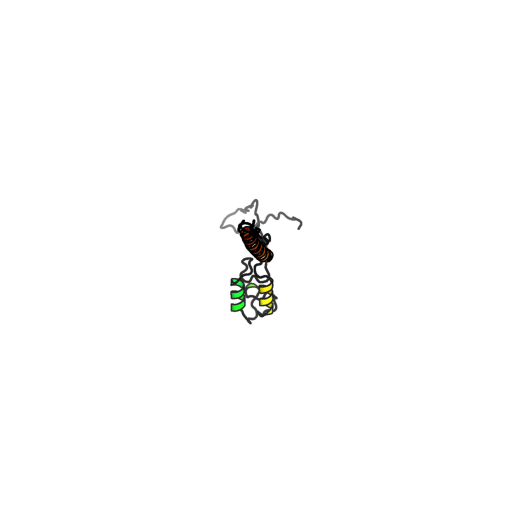1 96 ? 6.040 5.160 -6.393 1.00 75.44 96 SER A CA 1
ATOM 723 C C . SER A 1 96 ? 7.131 6.099 -6.903 1.00 75.44 96 SER A C 1
ATOM 725 O O . SER A 1 96 ? 8.032 6.477 -6.158 1.00 75.44 96 SER A O 1
ATOM 727 N N . GLY A 1 97 ? 7.043 6.498 -8.173 1.00 68.25 97 GLY A N 1
ATOM 728 C CA . GLY A 1 97 ? 7.995 7.430 -8.789 1.00 68.25 97 GLY A CA 1
ATOM 729 C C . GLY A 1 97 ? 9.265 6.788 -9.355 1.00 68.25 97 GLY A C 1
ATOM 730 O O . GLY A 1 97 ? 10.150 7.513 -9.803 1.00 68.25 97 GLY A O 1
ATOM 731 N N . GLY A 1 98 ? 9.360 5.456 -9.377 1.00 53.28 98 GLY A N 1
ATOM 732 C CA . GLY A 1 98 ? 10.424 4.765 -10.097 1.00 53.28 98 GLY A CA 1
ATOM 733 C C . GLY A 1 98 ? 10.175 4.800 -11.603 1.00 53.28 98 GLY A C 1
ATOM 734 O O . GLY A 1 98 ? 9.205 4.220 -12.087 1.00 53.28 98 GLY A O 1
ATOM 735 N N . GLU A 1 99 ? 11.063 5.444 -12.362 1.00 51.12 99 GLU A N 1
ATOM 736 C CA . GLU A 1 99 ? 11.239 5.086 -13.767 1.00 51.12 99 GLU A CA 1
ATOM 737 C C . GLU A 1 99 ? 11.636 3.608 -13.792 1.00 51.12 99 GLU A C 1
ATOM 739 O O . GLU A 1 99 ? 12.716 3.241 -13.326 1.00 51.12 99 GLU A O 1
ATOM 744 N N . GLU A 1 100 ? 10.704 2.763 -14.237 1.00 49.09 100 GLU A N 1
ATOM 745 C CA . GLU A 1 100 ? 10.808 1.306 -14.310 1.00 49.09 100 GLU A CA 1
ATOM 746 C C . GLU A 1 100 ? 12.096 0.903 -15.041 1.00 49.09 100 GLU A C 1
ATOM 748 O O . GLU A 1 100 ? 12.144 0.722 -16.260 1.00 49.09 100 GLU A O 1
ATOM 753 N N . SER A 1 101 ? 13.174 0.752 -14.282 1.00 48.31 101 SER A N 1
ATOM 754 C CA . SER A 1 101 ? 14.393 0.119 -14.744 1.00 48.31 101 SER A CA 1
ATOM 755 C C . SER A 1 101 ? 14.121 -1.373 -14.689 1.00 48.31 101 SER A C 1
ATOM 757 O O . SER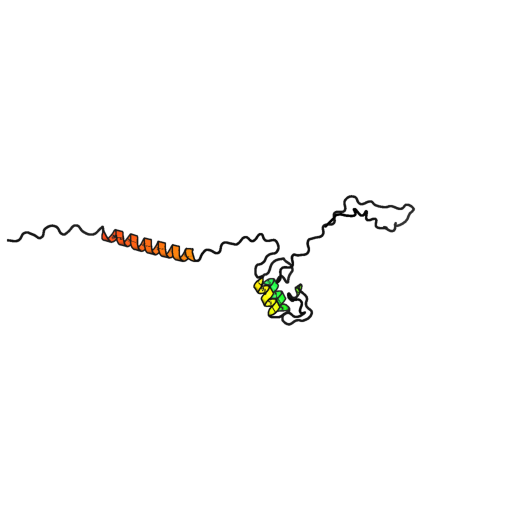 A 1 101 ? 14.429 -2.023 -13.693 1.00 48.31 101 SER A O 1
ATOM 759 N N . TYR A 1 102 ? 13.494 -1.917 -15.735 1.00 44.16 102 TYR A N 1
ATOM 760 C CA . TYR A 1 102 ? 13.425 -3.361 -15.928 1.00 44.16 102 TYR A CA 1
ATOM 761 C C . TYR A 1 102 ? 14.857 -3.893 -15.917 1.00 44.16 102 TYR A C 1
ATOM 763 O O . TYR A 1 102 ? 15.595 -3.789 -16.899 1.00 44.16 102 TYR A O 1
ATOM 771 N N . GLN A 1 103 ? 15.271 -4.438 -14.777 1.00 50.00 103 GLN A N 1
ATOM 772 C CA . GLN A 1 103 ? 16.516 -5.164 -14.659 1.00 50.00 103 GLN A CA 1
ATOM 773 C C . GLN A 1 103 ? 16.360 -6.378 -15.571 1.00 50.00 103 GLN A C 1
ATOM 775 O O . GLN A 1 103 ? 15.566 -7.271 -15.278 1.00 50.00 103 GLN A O 1
ATOM 780 N N . ALA A 1 104 ? 17.032 -6.348 -16.726 1.00 53.19 104 ALA A N 1
ATOM 781 C CA . ALA A 1 104 ? 16.959 -7.399 -17.728 1.00 53.19 104 ALA A CA 1
ATOM 782 C C . ALA A 1 104 ? 17.136 -8.753 -17.036 1.00 53.19 104 ALA A C 1
ATOM 784 O O . ALA A 1 104 ? 18.211 -9.061 -16.517 1.00 53.19 104 ALA A O 1
ATOM 785 N N . ILE A 1 105 ? 16.054 -9.533 -16.983 1.00 66.88 105 ILE A N 1
ATOM 786 C CA . ILE A 1 105 ? 16.098 -10.905 -16.496 1.00 66.88 105 ILE A CA 1
ATOM 787 C C . ILE A 1 105 ? 17.098 -11.616 -17.414 1.00 66.88 105 ILE A C 1
ATOM 789 O O . ILE A 1 105 ? 16.867 -11.632 -18.626 1.00 66.88 105 ILE A O 1
ATOM 793 N N . PRO A 1 106 ? 18.218 -12.153 -16.894 1.00 60.19 106 PRO A N 1
ATOM 794 C CA . PRO A 1 106 ? 19.185 -12.845 -17.729 1.00 60.19 106 PRO A CA 1
ATOM 795 C C . PRO A 1 106 ? 18.465 -13.990 -18.431 1.00 60.19 106 PRO A C 1
ATOM 797 O O . PRO A 1 106 ? 17.879 -14.863 -17.786 1.00 60.19 106 PRO A O 1
ATOM 800 N N . GLU A 1 107 ? 18.447 -13.927 -19.760 1.00 73.19 107 GLU A N 1
ATOM 801 C CA . GLU A 1 107 ? 17.640 -14.828 -20.564 1.00 73.19 107 GLU A CA 1
ATOM 802 C C . GLU A 1 107 ? 18.011 -16.290 -20.258 1.00 73.19 107 GLU A C 1
ATOM 804 O O . GLU A 1 107 ? 19.201 -16.619 -20.163 1.00 73.19 107 GLU A O 1
ATOM 809 N N . PRO A 1 108 ? 17.033 -17.212 -20.166 1.00 66.31 108 PRO A N 1
ATOM 810 C CA . PRO A 1 108 ? 17.300 -18.638 -19.939 1.00 66.31 108 PRO A CA 1
ATOM 811 C C . PRO A 1 108 ? 18.192 -19.267 -21.031 1.00 66.31 108 PRO A C 1
ATOM 813 O O . PRO A 1 108 ? 18.721 -20.368 -20.863 1.00 66.31 108 PRO A O 1
ATOM 816 N N . THR A 1 109 ? 18.405 -18.562 -22.145 1.00 64.75 109 THR A N 1
ATOM 817 C CA . THR A 1 109 ? 19.302 -18.926 -23.245 1.00 64.75 109 THR A CA 1
ATOM 818 C C . THR A 1 109 ? 20.784 -18.835 -22.874 1.00 64.75 109 THR A C 1
ATOM 820 O O . THR A 1 109 ? 21.582 -19.556 -23.473 1.00 64.75 109 THR A O 1
ATOM 823 N N . ALA A 1 110 ? 21.173 -18.050 -21.860 1.00 69.44 110 ALA A N 1
ATOM 824 C CA . ALA A 1 110 ? 22.570 -17.941 -21.428 1.00 69.44 110 ALA A CA 1
ATOM 825 C C . ALA A 1 110 ? 23.140 -19.297 -20.970 1.00 69.44 110 ALA A C 1
ATOM 827 O O . ALA A 1 110 ? 24.280 -19.640 -21.289 1.00 69.44 110 ALA A O 1
ATOM 828 N N . LEU A 1 111 ? 22.323 -20.116 -20.300 1.00 66.88 111 LEU A N 1
ATOM 829 C CA . LEU A 1 111 ? 22.712 -21.456 -19.848 1.00 66.88 111 LEU A CA 1
ATOM 830 C C . LEU A 1 111 ? 22.830 -22.452 -21.012 1.00 66.88 111 LEU A C 1
ATOM 832 O O . LEU A 1 111 ? 23.777 -23.239 -21.063 1.00 66.88 111 LEU A O 1
ATOM 836 N N . ILE A 1 112 ? 21.910 -22.391 -21.980 1.00 76.62 112 ILE A N 1
ATOM 837 C CA . ILE A 1 112 ? 21.925 -23.255 -23.173 1.00 76.62 112 ILE A CA 1
ATOM 838 C C . ILE A 1 112 ? 23.105 -22.893 -24.086 1.00 76.62 112 ILE A C 1
ATOM 840 O O . ILE A 1 112 ? 23.798 -23.782 -24.583 1.00 76.62 112 ILE A O 1
ATOM 844 N N . GLY A 1 113 ? 23.384 -21.598 -24.256 1.00 76.94 113 GLY A N 1
ATOM 845 C CA . GLY A 1 113 ? 24.534 -21.105 -25.009 1.00 76.94 113 GLY A CA 1
ATOM 846 C C . GLY A 1 113 ? 25.859 -21.555 -24.395 1.00 76.94 113 GLY A C 1
ATOM 847 O O . GLY A 1 113 ? 26.727 -22.062 -25.105 1.00 76.94 113 GLY A O 1
ATOM 848 N N . MET A 1 114 ? 25.997 -21.469 -23.068 1.00 77.50 114 MET A N 1
ATOM 849 C CA . MET A 1 114 ? 27.213 -21.900 -22.372 1.00 77.50 114 MET A CA 1
ATOM 850 C C . MET A 1 114 ? 27.435 -23.417 -22.480 1.00 77.50 114 MET A C 1
ATOM 852 O O . MET A 1 114 ? 28.555 -23.860 -22.742 1.00 77.50 114 MET A O 1
ATOM 856 N N . LEU A 1 115 ? 26.372 -24.222 -22.366 1.00 80.25 115 LEU A N 1
ATOM 857 C CA . LEU A 1 115 ? 26.450 -25.674 -22.552 1.00 80.25 115 LEU A CA 1
ATOM 858 C C . LEU A 1 115 ? 26.808 -26.051 -24.000 1.00 80.25 115 LEU A C 1
ATOM 860 O O . LEU A 1 115 ? 27.647 -26.926 -24.221 1.00 80.25 115 LEU A O 1
ATOM 864 N N . GLY A 1 116 ? 26.227 -25.360 -24.984 1.00 81.50 116 GLY A N 1
ATOM 865 C CA . GLY A 1 116 ? 26.539 -25.552 -26.401 1.00 81.50 116 GLY A CA 1
ATOM 866 C C . GLY A 1 116 ? 28.005 -25.255 -26.728 1.00 81.50 116 GLY A C 1
ATOM 867 O O . GLY A 1 116 ? 28.658 -26.036 -27.424 1.00 81.50 116 GLY A O 1
ATOM 868 N N . VAL A 1 117 ? 28.558 -24.180 -26.159 1.00 82.94 117 VAL A N 1
ATOM 869 C CA . VAL A 1 117 ? 29.974 -23.811 -26.314 1.00 82.94 117 VAL A CA 1
ATOM 870 C C . VAL A 1 117 ? 30.894 -24.863 -25.686 1.00 82.94 117 VAL A C 1
ATOM 872 O O . VAL A 1 117 ? 31.864 -25.286 -26.320 1.00 82.94 117 VAL A O 1
ATOM 875 N N . MET A 1 118 ? 30.570 -25.361 -24.488 1.00 81.56 118 MET A N 1
ATOM 876 C CA . MET A 1 118 ? 31.363 -26.403 -23.821 1.00 81.56 118 MET A CA 1
ATOM 877 C C . MET A 1 118 ? 31.368 -27.728 -24.597 1.00 81.56 118 MET A C 1
ATOM 879 O O . MET A 1 118 ? 32.416 -28.367 -24.738 1.00 81.56 118 MET A O 1
ATOM 883 N N . LEU A 1 119 ? 30.227 -28.126 -25.164 1.00 82.12 119 LEU A N 1
ATOM 884 C CA . LEU A 1 119 ? 30.136 -29.326 -25.997 1.00 82.12 119 LEU A CA 1
ATOM 885 C C . LEU A 1 119 ? 30.940 -29.174 -27.296 1.00 82.12 119 LEU A C 1
ATOM 887 O O . LEU A 1 119 ? 31.700 -30.082 -27.644 1.00 82.12 119 LEU A O 1
ATOM 891 N N . ALA A 1 120 ? 30.864 -28.017 -27.959 1.00 78.94 120 ALA A N 1
ATOM 892 C CA . ALA A 1 120 ? 31.636 -27.727 -29.166 1.00 78.94 120 ALA A CA 1
ATOM 893 C C . ALA A 1 120 ? 33.158 -27.752 -28.917 1.00 78.94 120 ALA A C 1
ATOM 895 O O . ALA A 1 120 ? 33.903 -28.362 -29.688 1.00 78.94 120 ALA A O 1
ATOM 896 N N . LEU A 1 121 ? 33.626 -27.179 -27.802 1.00 78.00 121 LEU A N 1
ATOM 897 C CA . LEU A 1 121 ? 35.037 -27.222 -27.388 1.00 78.00 121 LEU A CA 1
ATOM 898 C C . LEU A 1 121 ? 35.508 -28.656 -27.088 1.00 78.00 121 LEU A C 1
ATOM 900 O O . LEU A 1 121 ? 36.611 -29.059 -27.475 1.00 78.00 121 LEU A O 1
ATOM 904 N N . SER A 1 122 ? 34.660 -29.469 -26.453 1.00 77.56 122 SER A N 1
ATOM 905 C CA . SER A 1 122 ? 34.969 -30.875 -26.162 1.00 77.56 122 SER A CA 1
ATOM 906 C C . SER A 1 122 ? 35.022 -31.755 -27.422 1.00 77.56 122 SER A C 1
ATOM 908 O O . SER A 1 122 ? 35.806 -32.703 -27.487 1.00 77.56 122 SER A O 1
ATOM 910 N N . ALA A 1 123 ? 34.235 -31.428 -28.450 1.00 74.25 123 ALA A N 1
ATOM 911 C CA . ALA A 1 123 ? 34.246 -32.120 -29.736 1.00 74.25 123 ALA A CA 1
ATOM 912 C C . ALA A 1 123 ? 35.449 -31.697 -30.598 1.00 74.25 123 ALA A C 1
ATOM 914 O O . ALA A 1 123 ? 36.126 -32.546 -31.184 1.00 74.25 123 ALA A O 1
ATOM 915 N N . ALA A 1 124 ? 35.782 -30.403 -30.615 1.00 70.50 124 ALA A N 1
ATOM 916 C CA . ALA A 1 124 ? 36.922 -29.869 -31.361 1.00 70.50 124 ALA A CA 1
ATOM 917 C C . ALA A 1 124 ? 38.272 -30.408 -30.844 1.00 70.50 124 ALA A C 1
ATOM 919 O O . ALA A 1 124 ? 39.146 -30.779 -31.631 1.00 70.50 124 ALA A O 1
ATOM 920 N N . THR A 1 125 ? 38.428 -30.543 -29.524 1.00 61.56 125 THR A N 1
ATOM 921 C CA . THR A 1 125 ? 39.642 -31.117 -28.909 1.00 61.56 125 THR A CA 1
ATOM 922 C C . THR A 1 125 ? 39.804 -32.619 -29.177 1.00 61.56 125 THR A C 1
ATOM 924 O O . THR A 1 125 ? 40.932 -33.116 -29.232 1.00 61.56 125 THR A O 1
ATOM 927 N N . ARG A 1 126 ? 38.703 -33.347 -29.416 1.00 60.44 126 ARG A N 1
ATOM 928 C CA . ARG A 1 126 ? 38.719 -34.762 -29.833 1.00 60.44 126 ARG A CA 1
ATOM 929 C C . ARG A 1 126 ? 39.075 -34.933 -31.312 1.00 60.44 126 ARG A C 1
ATOM 931 O O . ARG A 1 126 ? 39.806 -35.862 -31.646 1.00 60.44 126 ARG A O 1
ATOM 938 N N . GLY A 1 127 ? 38.637 -34.019 -32.181 1.00 57.53 127 GLY A N 1
ATOM 939 C CA . GLY A 1 127 ? 38.964 -34.037 -33.613 1.00 57.53 127 GLY A CA 1
ATOM 940 C C . GLY A 1 127 ? 40.457 -33.845 -33.910 1.00 57.53 127 GLY A C 1
ATOM 941 O O . GLY A 1 127 ? 41.001 -34.509 -34.791 1.00 57.53 127 GLY A O 1
ATOM 942 N N . LEU A 1 128 ? 41.158 -33.010 -33.133 1.00 57.41 128 LEU A N 1
ATOM 943 C CA . LEU A 1 128 ? 42.604 -32.802 -33.308 1.00 57.41 128 LEU A CA 1
ATOM 944 C C . LEU A 1 128 ? 43.469 -33.991 -32.856 1.00 57.41 128 LEU A C 1
ATOM 946 O O . LEU A 1 128 ? 44.580 -34.150 -33.360 1.00 57.41 128 LEU A O 1
ATOM 950 N N . ARG A 1 129 ? 42.982 -34.851 -31.952 1.00 55.06 129 ARG A N 1
ATOM 951 C CA . ARG A 1 129 ? 43.740 -36.030 -31.489 1.00 55.06 129 ARG A CA 1
ATOM 952 C C . ARG A 1 129 ? 43.718 -37.206 -32.467 1.00 55.06 129 ARG A C 1
ATOM 954 O O . ARG A 1 129 ? 44.603 -38.048 -32.390 1.00 55.06 129 ARG A O 1
ATOM 961 N N . LEU A 1 130 ? 42.770 -37.257 -33.405 1.00 54.72 130 LEU A N 1
ATOM 962 C CA . LEU A 1 130 ? 42.700 -38.338 -34.400 1.00 54.72 130 LEU A CA 1
ATOM 963 C C . LEU A 1 130 ? 43.521 -38.070 -35.673 1.00 54.72 130 LEU A C 1
ATOM 965 O O . LEU A 1 130 ? 43.696 -38.978 -36.478 1.00 54.72 130 LEU A O 1
ATOM 969 N N . ARG A 1 131 ? 44.066 -36.858 -35.859 1.00 55.50 131 ARG A N 1
ATOM 970 C CA . ARG A 1 131 ? 44.903 -36.520 -37.029 1.00 55.50 131 ARG A CA 1
ATOM 971 C C . ARG A 1 131 ? 46.412 -36.531 -36.747 1.00 55.50 131 ARG A C 1
ATOM 973 O O . ARG A 1 131 ? 47.205 -36.374 -37.669 1.00 55.50 131 ARG A O 1
ATOM 980 N N . ALA A 1 132 ? 46.816 -36.769 -35.501 1.00 59.62 132 ALA A N 1
ATOM 981 C CA . ALA A 1 132 ? 48.213 -36.932 -35.103 1.00 59.62 132 ALA A CA 1
ATOM 982 C C . ALA A 1 132 ? 48.441 -38.354 -34.560 1.00 59.62 132 ALA A C 1
ATOM 984 O O . ALA A 1 132 ? 48.591 -38.558 -33.360 1.00 59.62 132 ALA A O 1
ATOM 985 N N . GLY A 1 133 ? 48.422 -39.353 -35.448 1.00 49.62 133 GLY A N 1
ATOM 986 C CA . GLY A 1 133 ? 48.596 -40.756 -35.072 1.00 49.62 133 GLY A CA 1
ATOM 987 C C . GLY A 1 133 ? 49.006 -41.668 -36.229 1.00 49.62 133 GLY A C 1
ATOM 988 O O . GLY A 1 133 ? 48.164 -42.347 -36.798 1.00 49.62 133 GLY A O 1
ATOM 989 N N . ASN A 1 134 ? 50.322 -41.723 -36.472 1.00 56.62 134 A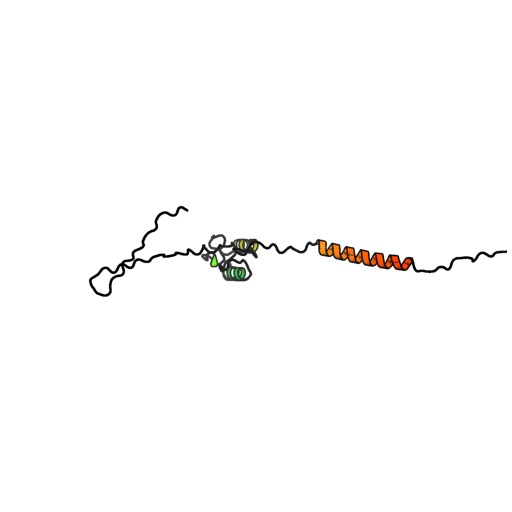SN A N 1
ATOM 990 C CA . ASN A 1 134 ? 51.099 -42.849 -37.023 1.00 56.62 134 ASN A CA 1
ATOM 991 C C . ASN A 1 134 ? 51.204 -43.047 -38.563 1.00 56.62 134 ASN A C 1
ATOM 993 O O . ASN A 1 134 ? 50.383 -43.741 -39.159 1.00 56.62 134 ASN A O 1
ATOM 997 N N . PRO A 1 135 ? 52.297 -42.587 -39.213 1.00 57.62 135 PRO A N 1
ATOM 998 C CA . PRO A 1 135 ? 52.708 -43.066 -40.532 1.00 57.62 135 PRO A CA 1
ATOM 999 C C . PRO A 1 135 ? 53.502 -44.379 -40.403 1.00 57.62 135 PRO A C 1
ATOM 1001 O O . PRO A 1 135 ? 54.723 -44.398 -40.538 1.00 57.62 135 PRO A O 1
ATOM 1004 N N . ARG A 1 136 ? 52.832 -45.499 -40.118 1.00 59.03 136 ARG A N 1
ATOM 1005 C CA . ARG A 1 136 ? 53.444 -46.838 -40.209 1.00 59.03 136 ARG A CA 1
ATOM 1006 C C . ARG A 1 136 ? 52.477 -47.810 -40.863 1.00 59.03 136 ARG A C 1
ATOM 1008 O O . ARG A 1 136 ? 51.723 -48.506 -40.198 1.00 59.03 136 ARG A O 1
ATOM 1015 N N . GLY A 1 137 ? 52.501 -47.804 -42.187 1.00 57.91 137 GLY A N 1
ATOM 1016 C CA . GLY A 1 137 ? 51.718 -48.706 -43.025 1.00 57.91 137 GLY A CA 1
ATOM 1017 C C . GLY A 1 137 ? 52.138 -48.618 -44.486 1.00 57.91 137 GLY A C 1
ATOM 1018 O O . GLY A 1 137 ? 51.295 -48.645 -45.373 1.00 57.91 137 GLY A O 1
ATOM 1019 N N . ILE A 1 138 ? 53.434 -48.431 -44.740 1.00 56.94 138 ILE A N 1
ATOM 1020 C CA . ILE A 1 138 ? 54.022 -48.524 -46.074 1.00 56.94 138 ILE A CA 1
ATOM 1021 C C . ILE A 1 138 ? 55.014 -49.689 -46.022 1.00 56.94 138 ILE A C 1
ATOM 1023 O O . ILE A 1 138 ? 56.040 -49.621 -45.356 1.00 56.94 138 ILE A O 1
ATOM 1027 N N . LEU A 1 139 ? 54.625 -50.747 -46.741 1.00 56.50 139 LEU A N 1
ATOM 1028 C CA . LEU A 1 139 ? 55.475 -51.772 -47.351 1.00 56.50 139 LEU A CA 1
ATOM 1029 C C . LEU A 1 139 ? 55.900 -52.984 -46.500 1.00 56.50 139 LEU A C 1
ATOM 1031 O O . LEU A 1 139 ? 57.071 -53.331 -46.475 1.00 56.50 139 LEU A O 1
ATOM 1035 N N . ASP A 1 140 ? 54.921 -53.736 -45.985 1.00 56.06 140 ASP A N 1
ATOM 1036 C CA . ASP A 1 140 ? 55.014 -55.211 -45.918 1.00 56.06 140 ASP A CA 1
ATOM 1037 C C . ASP A 1 140 ? 54.446 -55.825 -47.216 1.00 56.06 140 ASP A C 1
ATOM 1039 O O . ASP A 1 140 ? 53.409 -56.487 -47.250 1.00 56.06 140 ASP A O 1
ATOM 1043 N N . ARG A 1 141 ? 55.109 -55.542 -48.345 1.00 58.19 141 ARG A N 1
ATOM 1044 C CA . ARG A 1 141 ? 54.905 -56.263 -49.613 1.00 58.19 141 ARG A CA 1
ATOM 1045 C C . ARG A 1 141 ? 56.241 -56.529 -50.299 1.00 58.19 141 ARG A C 1
ATOM 1047 O O . ARG A 1 141 ? 56.550 -55.903 -51.305 1.00 58.19 141 ARG A O 1
ATOM 1054 N N . CYS A 1 142 ? 56.972 -57.509 -49.782 1.00 50.91 142 CYS A N 1
ATOM 1055 C CA . CYS A 1 142 ? 57.871 -58.336 -50.585 1.00 50.91 142 CYS A CA 1
ATOM 1056 C C . CYS A 1 142 ? 57.535 -59.804 -50.288 1.00 50.91 142 CYS A C 1
ATOM 1058 O O . CYS A 1 142 ? 57.879 -60.333 -49.237 1.00 50.91 142 CYS A O 1
ATOM 1060 N N . ASN A 1 143 ? 56.780 -60.405 -51.206 1.00 50.28 143 ASN A N 1
ATOM 1061 C CA . ASN A 1 143 ? 56.502 -61.833 -51.325 1.00 50.28 143 ASN A CA 1
ATOM 1062 C C . ASN A 1 143 ? 57.407 -62.395 -52.429 1.00 50.28 143 ASN A C 1
ATOM 1064 O O . ASN A 1 143 ? 57.593 -61.689 -53.421 1.00 50.28 143 ASN A O 1
ATOM 1068 N N . GLY A 1 144 ? 57.815 -63.661 -52.291 1.00 42.47 144 GLY A N 1
ATOM 1069 C CA . GLY A 1 144 ? 58.179 -64.544 -53.410 1.00 42.47 144 GLY A CA 1
ATOM 1070 C C . GLY A 1 144 ? 59.616 -64.470 -53.885 1.00 42.47 144 GLY A C 1
ATOM 1071 O O . GLY A 1 144 ? 59.933 -63.514 -54.620 1.00 42.47 144 GLY A O 1
#

Nearest PDB structures (foldseek):
  2y3n-assembly2_B  TM=9.079E-01  e=5.019E-04  Pseudobacteroides cellulosolvens

Solvent-accessible surface area (backbone atoms only — not comparable to full-atom values): 9425 Å² total; per-residue (Å²): 136,83,92,78,74,93,70,84,84,76,77,89,72,83,74,89,76,74,101,64,90,82,77,79,82,79,81,82,84,81,82,79,76,74,73,75,78,59,81,48,67,36,33,24,82,71,83,28,45,20,54,74,67,25,51,50,44,30,61,77,28,56,72,40,64,76,43,50,50,66,38,26,11,71,81,72,78,35,46,19,50,72,67,28,53,49,45,26,62,76,30,57,73,44,49,62,88,59,80,81,72,75,72,77,72,80,58,80,58,58,62,55,52,53,5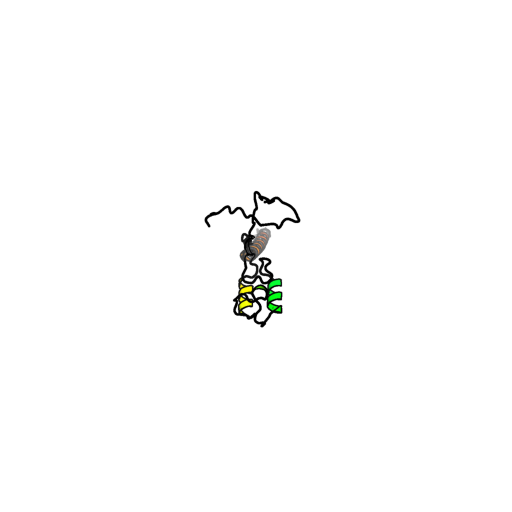1,52,51,53,51,50,53,57,50,55,61,53,56,61,59,73,76,70,75,80,100,79,86,84,79,96,76,86,78,138

Foldseek 3Di:
DDDPDPDFDWDQDDDPDDDDRPTDGDDDDDDDDDDPQPDQLCDLCSQQALEPVSVVLLVVQAQPFQDDSNSQCSVRPRGRYVVSVVRSVVRHGGGPPDPPPPPPPPDPVVVVVVVVVVVVVVVVVVVVVVVPDDPDDPDPDDDD

Secondary structure (DSSP, 8-state):
------------PPPSS-SS------S------PPPP---TT-SSSSSB-SHHHHHHHHHTTT-BS--GGGT-SS-SSB-SHHHHHHHHHTTT-BTT-------PPPTHHHHHHHHHHHHHHHHHHHHHSSSS----S------

pLDDT: mean 71.8, std 16.78, range [39.0, 94.69]

Mean predicted aligned error: 19.74 Å

Radius of gyration: 37.91 Å; Cα contacts (8 Å, |Δi|>4): 121; chains: 1; bounding box: 72×118×76 Å